Protein 5EVH (pdb70)

Solvent-accessible surface area: 6668 Å² total

Nearest PDB structures (foldseek):
  5evh-assembly1_A-2  TM=1.009E+00  e=1.770E-24  Kribbella flavida DSM 17836
  5tpj-assembly1_A  TM=7.995E-01  e=8.046E-07  synthetic construct
  5u35-assembly1_B  TM=8.088E-01  e=1.041E-06  synthetic construct
  5trv-assembly1_A  TM=7.994E-01  e=1.110E-06  synthetic construct
  5l33-assembly1_A  TM=7.890E-01  e=4.940E-05  synthetic construct

B-factor: mean 28.58, std 17.88, range [8.49, 121.24]

Sequence (118 aa):
STAALDTALAYHRAWWTGRDFDTARHVAGGIVCHAPAGRIDGADAFRAFEPFSSRRILVGSAVLSAFGDATTALLYDTETVPVPHAPAAEHLTVHDGRITQLRIIFDRTTPFEQARTARDEG

CATH classification: 3.10.450.50

Radius of gyration: 14.53 Å; Cα contacts (8 Å, |Δi|>4): 234; chains: 1; bounding box: 29×47×22 Å

Structure (mmCIF, N/CA/C/O backbone):
data_5EVH
#
_entry.id   5EVH
#
_cell.length_a   45.908
_cell.length_b   45.908
_cell.length_c   140.479
_cell.angle_alpha   90.000
_cell.angle_beta   90.000
_cell.angle_gamma   90.000
#
_symmetry.space_group_name_H-M   'P 41 21 2'
#
loop_
_entity.id
_entity.type
_entity.pdbx_description
1 polymer 'Uncharacterized protein'
2 non-polymer GLYCEROL
3 water water
#
loop_
_atom_site.group_PDB
_atom_site.id
_atom_site.type_symbol
_atom_site.label_atom_id
_atom_site.label_alt_id
_atom_site.label_comp_id
_atom_site.label_asym_id
_atom_site.label_entity_id
_atom_site.label_seq_id
_atom_site.pdbx_PDB_ins_code
_atom_site.Cartn_x
_atom_site.Cartn_y
_atom_site.Cartn_z
_atom_site.occupancy
_atom_site.B_iso_or_equiv
_atom_site.auth_seq_id
_atom_site.auth_comp_id
_atom_site.auth_asym_id
_atom_site.auth_atom_id
_atom_site.pdbx_PDB_model_num
ATOM 1 N N . SER A 1 5 ? 2.068 6.307 30.879 1.00 50.66 5 SER A N 1
ATOM 2 C CA . SER A 1 5 ? 3.188 6.170 29.925 1.00 51.90 5 SER A CA 1
ATOM 3 C C . SER A 1 5 ? 3.694 4.735 29.796 1.00 46.88 5 SER A C 1
ATOM 4 O O . SER A 1 5 ? 3.937 4.002 30.776 1.00 45.19 5 SER A O 1
ATOM 7 N N . THR A 1 6 ? 3.852 4.374 28.526 1.00 43.94 6 THR A N 1
ATOM 8 C CA . THR A 1 6 ? 4.288 3.063 28.075 1.00 37.91 6 THR A CA 1
ATOM 9 C C . THR A 1 6 ? 5.676 3.130 27.470 1.00 32.57 6 THR A C 1
ATOM 10 O O . THR A 1 6 ? 6.070 2.187 26.767 1.00 29.46 6 THR A O 1
ATOM 14 N N . ALA A 1 7 ? 6.409 4.244 27.666 1.00 24.70 7 ALA A N 1
ATOM 15 C CA . ALA A 1 7 ? 7.598 4.486 26.849 1.00 23.50 7 ALA A CA 1
ATOM 16 C C . ALA A 1 7 ? 8.629 3.374 27.028 1.00 18.29 7 ALA A C 1
ATOM 17 O O . ALA A 1 7 ? 9.205 2.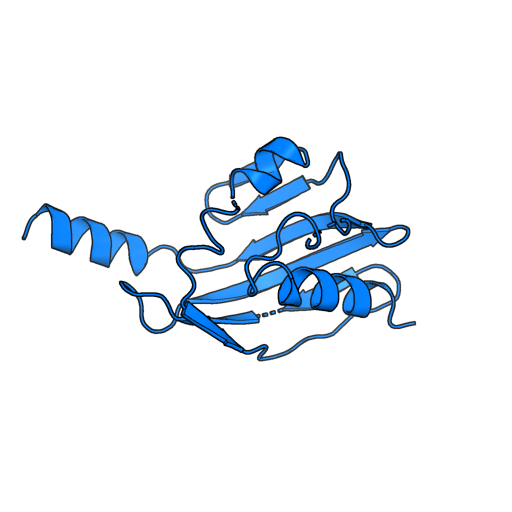859 26.049 1.00 19.76 7 ALA A O 1
ATOM 19 N N . ALA A 1 8 ? 8.928 3.014 28.276 1.00 16.87 8 ALA A N 1
ATOM 20 C CA . ALA A 1 8 ? 10.016 2.060 28.459 1.00 16.88 8 ALA A CA 1
ATOM 21 C C . ALA A 1 8 ? 9.629 0.697 27.915 1.00 14.94 8 ALA A C 1
ATOM 22 O O . ALA A 1 8 ? 10.473 -0.024 27.378 1.00 13.54 8 ALA A O 1
ATOM 24 N N . LEU A 1 9 ? 8.385 0.283 28.123 1.00 14.63 9 LEU A N 1
ATOM 25 C CA . LEU A 1 9 ? 7.982 -1.032 27.611 1.00 15.57 9 LEU A CA 1
ATOM 26 C C . LEU A 1 9 ? 7.959 -1.034 26.079 1.00 16.99 9 LEU A C 1
ATOM 27 O O . LEU A 1 9 ? 8.296 -2.040 25.447 1.00 14.64 9 LEU A O 1
ATOM 32 N N . ASP A 1 10 ? 7.444 0.034 25.463 1.00 15.79 10 ASP A N 1
ATOM 33 C CA . ASP A 1 10 ? 7.459 0.112 23.992 1.00 14.35 10 ASP A CA 1
ATOM 34 C C . ASP A 1 10 ? 8.878 -0.045 23.451 1.00 15.77 10 ASP A C 1
ATOM 35 O O . ASP A 1 10 ? 9.113 -0.782 22.479 1.00 15.13 10 ASP A O 1
ATOM 40 N N . THR A 1 11 ? 9.857 0.624 24.099 1.00 14.86 11 THR A N 1
ATOM 41 C CA . THR A 1 11 ? 11.251 0.483 23.668 1.00 14.53 11 THR A CA 1
ATOM 42 C C . THR A 1 11 ? 11.764 -0.946 23.873 1.00 16.35 11 THR A C 1
ATOM 43 O O . THR A 1 11 ? 12.419 -1.538 22.983 1.00 15.89 11 THR A O 1
ATOM 47 N N . ALA A 1 12 ? 11.496 -1.511 25.060 1.00 13.78 12 ALA A N 1
ATOM 48 C CA . ALA A 1 12 ? 11.912 -2.870 25.365 1.00 11.83 12 ALA A CA 1
ATOM 49 C C . ALA A 1 12 ? 11.377 -3.855 24.339 1.00 15.11 12 ALA A C 1
ATOM 50 O O . ALA A 1 12 ? 12.112 -4.735 23.880 1.00 12.64 12 ALA A O 1
ATOM 52 N N . LEU A 1 13 ? 10.053 -3.783 24.027 1.00 11.68 13 LEU A N 1
ATOM 53 C CA . LEU A 1 13 ? 9.480 -4.732 23.064 1.00 12.60 13 LEU A CA 1
ATOM 54 C C . LEU A 1 13 ? 9.988 -4.465 21.622 1.00 15.02 13 LEU A C 1
ATOM 55 O O . LEU A 1 13 ? 10.115 -5.405 20.838 1.00 15.84 13 LEU A O 1
ATOM 60 N N . ALA A 1 14 ? 10.231 -3.201 21.245 1.00 11.77 14 ALA A N 1
ATOM 61 C CA . ALA A 1 14 ? 10.760 -2.916 19.896 1.00 15.80 14 ALA A CA 1
ATOM 62 C C . ALA A 1 14 ? 12.165 -3.500 19.737 1.00 17.85 14 ALA A C 1
ATOM 63 O O . ALA A 1 14 ? 12.479 -4.128 18.708 1.00 14.12 14 ALA A O 1
ATOM 65 N N . TYR A 1 15 ? 12.996 -3.322 20.782 1.00 14.54 15 TYR A N 1
ATOM 66 C CA . TYR A 1 15 ? 14.313 -3.944 20.878 1.00 17.16 15 TYR A CA 1
ATOM 67 C C . TYR A 1 15 ? 14.188 -5.463 20.793 1.00 15.53 15 TYR A C 1
ATOM 68 O O . TYR A 1 15 ? 14.845 -6.116 19.979 1.00 12.81 15 TYR A O 1
ATOM 77 N N . HIS A 1 16 ? 13.286 -6.035 21.590 1.00 12.79 16 HIS A N 1
ATOM 78 C CA . HIS A 1 16 ? 13.171 -7.489 21.639 1.00 15.54 16 HIS A CA 1
ATOM 79 C C . HIS A 1 16 ? 12.770 -8.039 20.276 1.00 14.04 16 HIS A C 1
ATOM 80 O O . HIS A 1 16 ? 13.303 -9.040 19.800 1.00 15.54 16 HIS A O 1
ATOM 87 N N . ARG A 1 17 ? 11.813 -7.386 19.624 1.00 11.22 17 ARG A N 1
ATOM 88 C CA . ARG A 1 17 ? 11.332 -7.864 18.338 1.00 13.30 17 ARG A CA 1
ATOM 89 C C . ARG A 1 17 ? 12.466 -7.873 17.325 1.00 15.52 17 ARG A C 1
ATOM 90 O O . ARG A 1 17 ? 12.558 -8.772 16.468 1.00 16.43 17 ARG A O 1
ATOM 98 N N . ALA A 1 18 ? 13.238 -6.773 17.292 1.00 15.55 18 ALA A N 1
ATOM 99 C CA . ALA A 1 18 ? 14.303 -6.659 16.301 1.00 17.85 18 ALA A CA 1
ATOM 100 C C . ALA A 1 18 ? 15.413 -7.678 16.588 1.00 21.58 18 ALA A C 1
ATOM 101 O O . ALA A 1 18 ? 15.913 -8.339 15.655 1.00 19.12 18 ALA A O 1
ATOM 103 N N A TRP A 1 19 ? 15.778 -7.807 17.873 0.57 17.10 19 TRP A N 1
ATOM 104 N N B TRP A 1 19 ? 15.821 -7.874 17.863 0.43 17.22 19 TRP A N 1
ATOM 105 C CA A TRP A 1 19 ? 16.842 -8.709 18.275 0.57 17.78 19 TRP A CA 1
ATOM 106 C CA B TRP A 1 19 ? 16.933 -8.818 18.047 0.43 17.32 19 TRP A CA 1
ATOM 107 C C A TRP A 1 1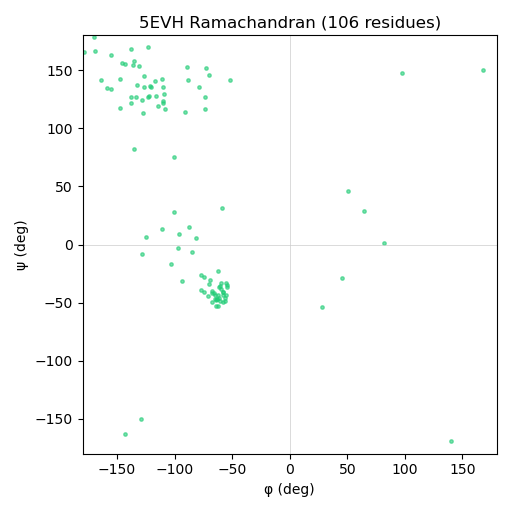9 ? 16.472 -10.144 17.940 0.57 18.53 19 TRP A C 1
ATOM 108 C C B TRP A 1 19 ? 16.487 -10.255 17.917 0.43 18.97 19 TRP A C 1
ATOM 109 O O A TRP A 1 19 ? 17.229 -10.843 17.262 0.57 20.15 19 TRP A O 1
ATOM 110 O O B TRP A 1 19 ? 17.253 -11.097 17.426 0.43 19.74 19 TRP A O 1
ATOM 131 N N . THR A 1 20 ? 15.270 -10.597 18.346 1.00 15.19 20 THR A N 1
ATOM 132 C CA . THR A 1 20 ? 14.875 -11.961 18.003 1.00 13.86 20 THR A CA 1
ATOM 133 C C . THR A 1 20 ? 14.744 -12.093 16.471 1.00 27.53 20 THR A C 1
ATOM 134 O O . THR A 1 20 ? 15.100 -13.136 15.922 1.00 31.49 20 THR A O 1
ATOM 138 N N . GLY A 1 21 ? 14.337 -11.033 15.742 1.00 18.97 21 GLY A N 1
ATOM 139 C CA . GLY A 1 21 ? 14.280 -11.201 14.264 1.00 21.22 21 GLY A CA 1
ATOM 140 C C . GLY A 1 21 ? 15.635 -11.042 13.573 1.00 28.61 21 GLY A C 1
ATOM 141 O O . GLY A 1 21 ? 15.711 -10.983 12.353 1.00 32.00 21 GLY A O 1
ATOM 142 N N . ARG A 1 22 ? 16.729 -10.887 14.340 1.00 32.36 22 ARG A N 1
ATOM 143 C CA . ARG A 1 22 ? 18.107 -10.811 13.788 1.00 37.34 22 ARG A CA 1
ATOM 144 C C . ARG A 1 22 ? 18.311 -9.577 12.922 1.00 39.73 22 ARG A C 1
ATOM 145 O O . ARG A 1 22 ? 19.151 -9.553 12.003 1.00 37.13 22 ARG A O 1
ATOM 153 N N . ASP A 1 23 ? 17.556 -8.547 13.262 1.00 31.02 23 ASP A N 1
ATOM 154 C CA . ASP A 1 23 ? 17.653 -7.232 12.677 1.00 27.24 23 ASP A CA 1
ATOM 155 C C . ASP A 1 23 ? 18.441 -6.380 13.673 1.00 28.39 23 ASP A C 1
ATOM 156 O O . ASP A 1 23 ? 17.895 -5.526 14.376 1.00 22.72 23 ASP A O 1
ATOM 161 N N . PHE A 1 24 ? 19.782 -6.600 13.727 1.00 29.91 24 PHE A N 1
ATOM 162 C CA . PHE A 1 24 ? 20.561 -6.088 14.855 1.00 28.28 24 PHE A CA 1
ATOM 163 C C . PHE A 1 24 ? 20.838 -4.613 14.773 1.00 33.19 24 PHE A C 1
ATOM 164 O O . PHE A 1 24 ? 20.942 -3.951 15.810 1.00 35.26 24 PHE A O 1
ATOM 172 N N . ASP A 1 25 ? 21.113 -4.110 13.580 1.00 26.30 25 ASP A N 1
ATOM 173 C CA . ASP A 1 25 ? 21.280 -2.678 13.458 1.00 30.89 25 ASP A CA 1
ATOM 174 C C . ASP A 1 25 ? 20.061 -1.972 14.003 1.00 27.21 25 ASP A C 1
ATOM 175 O O . ASP A 1 25 ? 20.194 -0.953 14.692 1.00 24.72 25 ASP A O 1
ATOM 180 N N . THR A 1 26 ? 18.863 -2.553 13.783 1.00 26.23 26 THR A N 1
ATOM 181 C CA . THR A 1 26 ? 17.649 -1.923 14.305 1.00 22.58 26 THR A CA 1
ATOM 182 C C . THR A 1 26 ? 17.582 -2.055 15.817 1.00 18.19 26 THR A C 1
ATOM 183 O O . THR A 1 26 ? 17.284 -1.073 16.518 1.00 19.73 26 THR A O 1
ATOM 187 N N . ALA A 1 27 ? 17.888 -3.246 16.346 1.00 16.86 27 ALA A N 1
ATOM 188 C CA . ALA A 1 27 ? 17.871 -3.441 17.798 1.00 16.46 27 ALA A CA 1
ATOM 189 C C . ALA A 1 27 ? 18.823 -2.486 18.496 1.00 19.74 27 ALA A C 1
ATOM 190 O O . ALA A 1 27 ? 18.470 -1.898 19.534 1.00 18.07 27 ALA A O 1
ATOM 200 N N . ARG A 1 29 ? 19.680 0.447 17.660 1.00 20.14 29 ARG A N 1
ATOM 201 C CA . ARG A 1 29 ? 19.123 1.790 17.773 1.00 23.13 29 ARG A CA 1
ATOM 202 C C . ARG A 1 29 ? 18.581 2.050 19.151 1.00 23.33 29 ARG A C 1
ATOM 203 O O . ARG A 1 29 ? 18.408 3.215 19.526 1.00 22.80 29 ARG A O 1
ATOM 211 N N . HIS A 1 30 ? 18.129 0.995 19.845 1.00 18.15 30 HIS A N 1
ATOM 212 C CA . HIS A 1 30 ? 17.473 1.185 21.114 1.00 16.11 30 HIS A CA 1
ATOM 213 C C . HIS A 1 30 ? 18.414 1.010 22.286 1.00 21.10 30 HIS A C 1
ATOM 214 O O . HIS A 1 30 ? 17.942 0.990 23.420 1.00 23.91 30 HIS A O 1
ATOM 221 N N . VAL A 1 31 ? 19.718 0.900 22.040 1.00 19.00 31 VAL A N 1
ATOM 222 C CA . VAL A 1 31 ? 20.719 0.623 23.076 1.00 19.34 31 VAL A CA 1
ATOM 223 C C . VAL A 1 31 ? 21.566 1.874 23.307 1.00 22.89 31 VAL A C 1
ATOM 224 O O . VAL A 1 31 ? 22.134 2.431 22.352 1.00 23.32 31 VAL A O 1
ATOM 228 N N . ALA A 1 32 ? 21.717 2.286 24.562 1.00 19.95 32 ALA A N 1
ATOM 229 C CA . ALA A 1 32 ? 22.593 3.429 24.839 1.00 21.87 32 ALA A CA 1
ATOM 230 C C . ALA A 1 32 ? 24.072 3.077 24.630 1.00 25.12 32 ALA A C 1
ATOM 231 O O . ALA A 1 32 ? 24.516 1.968 24.911 1.00 22.40 32 ALA A O 1
ATOM 233 N N . GLY A 1 33 ? 24.861 4.045 24.161 1.00 23.31 33 GLY A N 1
ATOM 234 C CA . GLY A 1 33 ? 26.306 3.793 24.018 1.00 25.03 33 GLY A CA 1
ATOM 235 C C . GLY A 1 33 ? 26.970 3.312 25.289 1.00 25.95 33 GLY A C 1
ATOM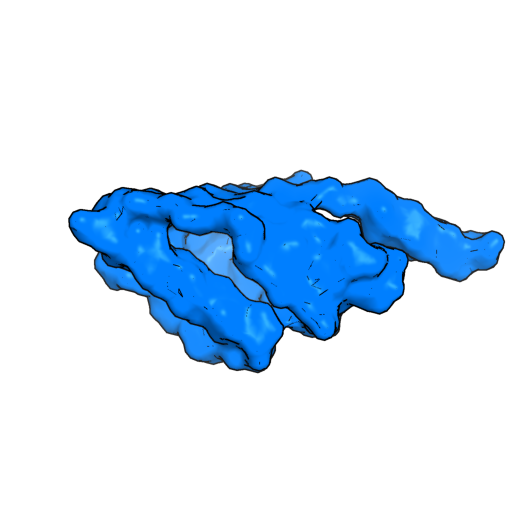 236 O O . GLY A 1 33 ? 27.923 2.512 25.249 1.00 25.77 33 GLY A O 1
ATOM 237 N N . GLY A 1 34 ? 26.519 3.808 26.442 1.00 23.82 34 GLY A N 1
ATOM 238 C CA . GLY A 1 34 ? 27.123 3.409 27.703 1.00 21.59 34 GLY A CA 1
ATOM 239 C C . GLY A 1 34 ? 26.293 2.347 28.438 1.00 25.03 34 GLY A C 1
ATOM 240 O O . GLY A 1 34 ? 26.350 2.299 29.670 1.00 24.98 34 GLY A O 1
ATOM 241 N N . ILE A 1 35 ? 25.519 1.495 27.732 1.00 18.66 35 ILE A N 1
ATOM 242 C CA . ILE A 1 35 ? 24.669 0.510 28.415 1.00 17.32 35 ILE A CA 1
ATOM 243 C C . ILE A 1 35 ? 25.506 -0.296 29.412 1.00 19.55 35 ILE A C 1
ATOM 244 O O . ILE A 1 35 ? 26.681 -0.609 29.174 1.00 19.84 35 ILE A O 1
ATOM 249 N N . VAL A 1 36 ? 24.907 -0.589 30.566 1.00 17.45 36 VAL A N 1
ATOM 250 C CA . VAL A 1 36 ? 25.444 -1.536 31.539 1.00 19.33 36 VAL A CA 1
ATOM 251 C C . VAL A 1 36 ? 24.528 -2.744 31.512 1.00 23.55 36 VAL A C 1
ATOM 252 O O . VAL A 1 36 ? 23.314 -2.608 31.747 1.00 20.92 36 VAL A O 1
ATOM 256 N N . CYS A 1 37 ? 25.087 -3.922 31.211 1.00 18.65 37 CYS A N 1
ATOM 257 C CA . CYS A 1 37 ? 24.300 -5.152 31.119 1.00 15.59 37 CYS A CA 1
ATOM 258 C C . CYS A 1 37 ? 24.794 -6.102 32.208 1.00 18.37 37 CYS A C 1
ATOM 259 O O . CYS A 1 37 ? 25.996 -6.342 32.330 1.00 21.08 37 CYS A O 1
ATOM 262 N N . HIS A 1 38 ? 23.892 -6.626 33.024 1.00 17.41 38 HIS A N 1
ATOM 263 C CA . HIS A 1 38 ? 24.275 -7.638 33.998 1.00 16.64 38 HIS A CA 1
ATOM 264 C C . HIS A 1 38 ? 23.672 -8.932 33.489 1.00 21.08 38 HIS A C 1
ATOM 265 O O . HIS A 1 38 ? 22.445 -9.056 33.400 1.00 19.44 38 HIS A O 1
ATOM 272 N N . ALA A 1 39 ? 24.515 -9.886 33.158 1.00 20.05 39 ALA A N 1
ATOM 273 C CA . ALA A 1 39 ? 24.058 -11.129 32.541 1.00 17.63 39 ALA A CA 1
ATOM 274 C C . ALA A 1 39 ? 24.531 -12.285 33.409 1.00 15.91 39 ALA A C 1
ATOM 275 O O . ALA A 1 39 ? 25.333 -12.045 34.318 1.00 18.65 39 ALA A O 1
ATOM 277 N N . PRO A 1 40 ? 24.077 -13.537 33.181 1.00 18.28 40 PRO A N 1
ATOM 278 C CA . PRO A 1 40 ? 24.433 -14.605 34.132 1.00 23.64 40 PRO A CA 1
ATOM 279 C C . PRO A 1 40 ? 25.925 -14.820 34.271 1.00 26.31 40 PRO A C 1
ATOM 280 O O . PRO A 1 40 ? 26.388 -15.096 35.386 1.00 25.18 40 PRO A O 1
ATOM 284 N N . ALA A 1 41 ? 26.701 -14.635 33.212 1.00 29.10 41 ALA A N 1
ATOM 285 C CA . ALA A 1 41 ? 28.137 -14.842 33.312 1.00 33.15 41 ALA A CA 1
ATOM 286 C C . ALA A 1 41 ? 28.877 -13.614 33.832 1.00 40.95 41 ALA A C 1
ATOM 287 O O . ALA A 1 41 ? 30.072 -13.714 34.116 1.00 41.59 41 ALA A O 1
ATOM 289 N N . GLY A 1 42 ? 28.207 -12.464 34.012 1.00 28.48 42 GLY A N 1
ATOM 290 C CA . GLY A 1 42 ? 28.861 -11.294 34.574 1.00 27.67 42 GLY A CA 1
ATOM 291 C C . GLY A 1 42 ? 28.439 -9.993 33.894 1.00 28.46 42 GLY A C 1
ATOM 292 O O . GLY A 1 42 ? 27.509 -9.965 33.087 1.00 26.25 42 GLY A O 1
ATOM 293 N N . ARG A 1 43 ? 29.177 -8.906 34.211 1.00 26.59 43 ARG A N 1
ATOM 294 C CA . ARG A 1 43 ? 28.840 -7.547 33.800 1.00 26.65 43 ARG A CA 1
ATOM 295 C C . ARG A 1 43 ? 29.446 -7.225 32.439 1.00 30.16 43 ARG A C 1
ATOM 296 O O . ARG A 1 43 ? 30.571 -7.622 32.138 1.00 31.77 43 ARG A O 1
ATOM 304 N N . ILE A 1 44 ? 28.701 -6.498 31.617 1.00 22.63 44 ILE A N 1
ATOM 305 C CA . ILE A 1 44 ? 29.136 -6.067 30.281 1.00 29.02 44 ILE A CA 1
ATOM 306 C C . ILE A 1 44 ? 28.961 -4.553 30.216 1.00 29.43 44 ILE A C 1
ATOM 307 O O . ILE A 1 44 ? 27.929 -4.039 30.646 1.00 25.83 44 ILE A O 1
ATOM 312 N N . ASP A 1 45 ? 29.946 -3.827 29.690 1.00 26.14 45 ASP A N 1
ATOM 313 C CA . ASP A 1 45 ? 29.832 -2.370 29.612 1.00 24.60 45 ASP A CA 1
ATOM 314 C C . ASP A 1 45 ? 29.989 -1.846 28.195 1.00 26.12 45 ASP A C 1
ATOM 315 O O . ASP A 1 45 ? 31.015 -2.083 27.549 1.00 25.97 45 ASP A O 1
ATOM 320 N N . GLY A 1 46 ? 29.026 -1.055 27.746 1.00 23.66 46 GLY A N 1
ATOM 321 C CA . GLY A 1 46 ? 29.195 -0.347 26.493 1.00 23.32 46 GLY A CA 1
ATOM 322 C C . GLY A 1 46 ? 28.526 -1.083 25.350 1.00 28.48 46 GLY A C 1
ATOM 323 O O . GLY A 1 46 ? 28.428 -2.318 25.334 1.00 26.78 46 GLY A O 1
ATOM 324 N N . ALA A 1 47 ? 28.030 -0.312 24.389 1.00 24.46 47 ALA A N 1
ATOM 325 C CA . ALA A 1 47 ? 27.278 -0.893 23.285 1.00 25.29 47 ALA A CA 1
ATOM 326 C C . ALA A 1 47 ? 28.104 -1.891 22.477 1.00 25.30 47 ALA A C 1
ATOM 327 O O . ALA A 1 47 ? 27.547 -2.883 21.979 1.00 23.69 47 ALA A O 1
ATOM 329 N N . ASP A 1 48 ? 29.419 -1.648 22.294 1.00 28.74 48 ASP A N 1
ATOM 330 C CA . ASP A 1 48 ? 30.233 -2.608 21.536 1.00 33.52 48 ASP A CA 1
ATOM 331 C C . ASP A 1 48 ? 30.291 -3.985 22.207 1.00 36.10 48 ASP A C 1
ATOM 332 O O . ASP A 1 48 ? 30.113 -5.030 21.550 1.00 32.35 48 ASP A O 1
ATOM 337 N N . ALA A 1 49 ? 30.662 -4.017 23.493 1.00 28.76 49 ALA A N 1
ATOM 338 C CA . ALA A 1 49 ? 30.654 -5.285 24.218 1.00 29.50 49 ALA A CA 1
ATOM 339 C C . ALA A 1 49 ? 29.234 -5.859 24.270 1.00 31.69 49 ALA A C 1
ATOM 340 O O . ALA A 1 49 ? 29.038 -7.084 24.200 1.00 29.56 49 ALA A O 1
ATOM 342 N N . PHE A 1 50 ? 28.228 -4.999 24.404 1.00 21.87 50 PHE A N 1
ATOM 343 C CA . PHE A 1 50 ? 26.876 -5.550 24.471 1.00 20.73 50 PHE A CA 1
ATOM 344 C C . PHE A 1 50 ? 26.541 -6.271 23.159 1.00 23.89 50 PHE A C 1
ATOM 345 O O . PHE A 1 50 ? 25.997 -7.382 23.155 1.00 21.44 50 PHE A O 1
ATOM 353 N N . ARG A 1 51 ? 26.836 -5.624 22.035 1.00 25.56 51 ARG A N 1
ATOM 354 C CA . ARG A 1 51 ? 26.574 -6.230 20.736 1.00 28.03 51 ARG A CA 1
ATOM 355 C C . ARG A 1 51 ? 27.300 -7.560 20.586 1.00 29.39 51 ARG A C 1
ATOM 356 O O . ARG A 1 51 ? 26.718 -8.551 20.123 1.00 27.25 51 ARG A O 1
ATOM 364 N N . ALA A 1 52 ? 28.563 -7.617 21.011 1.00 25.36 52 ALA A N 1
ATOM 365 C CA . ALA A 1 52 ? 29.307 -8.858 20.920 1.00 29.07 52 ALA A CA 1
ATOM 366 C C . ALA A 1 52 ? 28.674 -9.969 21.752 1.00 31.36 52 ALA A C 1
ATOM 367 O O . ALA A 1 52 ? 28.903 -11.134 21.454 1.00 36.05 52 ALA A O 1
ATOM 369 N N . PHE A 1 53 ? 27.877 -9.649 22.783 1.00 27.36 53 PHE A N 1
ATOM 370 C CA . PHE A 1 53 ? 27.161 -10.652 23.584 1.00 24.26 53 PHE A CA 1
ATOM 371 C C . PHE A 1 53 ? 25.794 -10.993 22.965 1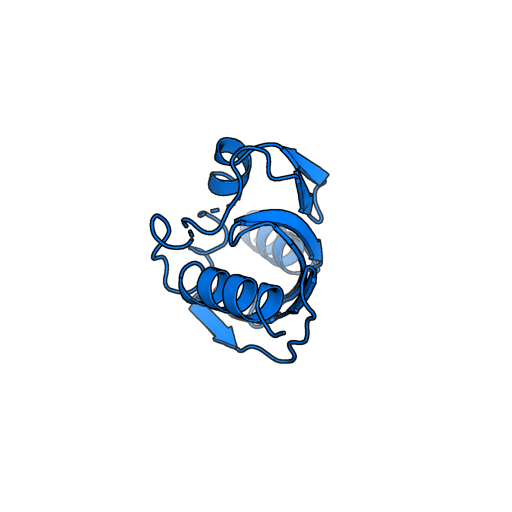.00 23.95 53 PHE A C 1
ATOM 372 O O . PHE A 1 53 ? 25.452 -12.171 22.804 1.00 26.89 53 PHE A O 1
ATOM 396 N N . GLU A 1 55 ? 24.429 -10.429 19.900 1.00 20.10 55 GLU A N 1
ATOM 397 C CA . GLU A 1 55 ? 24.314 -10.940 18.535 1.00 20.55 55 GLU A CA 1
ATOM 398 C C . GLU A 1 55 ? 24.462 -12.466 18.466 1.00 20.66 55 GLU A C 1
ATOM 399 O O . GLU A 1 55 ? 23.573 -13.113 17.888 1.00 20.21 55 GLU A O 1
ATOM 405 N N . PRO A 1 56 ? 25.540 -13.095 18.994 1.00 22.93 56 PRO A N 1
ATOM 406 C CA . PRO A 1 56 ? 25.613 -14.583 19.010 1.00 23.16 56 PRO A CA 1
ATOM 407 C C . PRO A 1 56 ? 24.421 -15.223 19.702 1.00 26.46 56 PRO A C 1
ATOM 408 O O . PRO A 1 56 ? 23.950 -16.301 19.302 1.00 25.21 56 PRO A O 1
ATOM 412 N N . PHE A 1 57 ? 23.893 -14.553 20.724 1.00 23.82 57 PHE A N 1
ATOM 413 C CA . PHE A 1 57 ? 22.722 -15.084 21.425 1.00 23.93 57 PHE A CA 1
ATOM 414 C C . PHE A 1 57 ? 21.555 -15.145 20.462 1.00 25.76 57 PHE A C 1
ATOM 415 O O . PHE A 1 57 ? 20.913 -16.203 20.292 1.00 29.78 57 PHE A O 1
ATOM 423 N N A SER A 1 58 ? 21.255 -14.023 19.789 0.57 19.18 58 SER A N 1
ATOM 424 N N B SER A 1 58 ? 21.313 -14.041 19.746 0.43 19.68 58 SER A N 1
ATOM 425 C CA A SER A 1 58 ? 20.101 -14.068 18.903 0.57 18.62 58 SER A CA 1
ATOM 426 C CA B SER A 1 58 ? 20.264 -14.030 18.734 0.43 19.59 58 SER A CA 1
ATOM 427 C C A SER A 1 58 ? 20.250 -15.206 17.893 0.57 22.31 58 SER A C 1
ATOM 428 C C B SER A 1 58 ? 20.533 -15.057 17.630 0.43 21.65 58 SER A C 1
ATOM 429 O O A SER A 1 58 ? 19.266 -15.890 17.575 0.57 21.46 58 SER A O 1
ATOM 430 O O B SER A 1 58 ? 19.603 -15.490 16.926 0.43 21.51 58 SER A O 1
ATOM 435 N N A ARG A 1 59 ? 21.465 -15.421 17.381 0.57 20.05 59 ARG A N 1
ATOM 436 N N B ARG A 1 59 ? 21.787 -15.417 17.407 0.43 20.79 59 ARG A N 1
ATOM 437 C CA A ARG A 1 59 ? 21.660 -16.405 16.313 0.57 24.46 59 ARG A CA 1
ATOM 438 C CA B ARG A 1 59 ? 22.006 -16.396 16.352 0.43 24.65 59 ARG A CA 1
ATOM 439 C C A ARG A 1 59 ? 21.622 -17.864 16.775 0.57 28.10 59 ARG A C 1
ATOM 440 C C B ARG A 1 59 ? 21.577 -17.817 16.770 0.43 27.94 59 ARG A C 1
ATOM 441 O O A ARG A 1 59 ? 21.759 -18.757 15.937 0.57 28.87 59 ARG A O 1
ATOM 442 O O B ARG A 1 59 ? 21.231 -18.620 15.900 0.43 29.94 59 ARG A O 1
ATOM 457 N N . ILE A 1 60 ? 21.542 -18.140 18.072 1.00 28.60 60 ILE A N 1
ATOM 458 C CA . ILE A 1 60 ? 21.211 -19.501 18.489 1.00 26.29 60 ILE A CA 1
ATOM 459 C C . ILE A 1 60 ? 19.693 -19.640 18.700 1.00 29.36 60 ILE A C 1
ATOM 460 O O . ILE A 1 60 ? 19.201 -20.762 18.834 1.00 20.58 60 ILE A O 1
ATOM 465 N N . LEU A 1 61 ? 18.929 -18.546 18.666 1.00 21.97 61 LEU A N 1
ATOM 466 C CA . LEU A 1 61 ? 17.473 -18.622 18.833 1.00 19.71 61 LEU A CA 1
ATOM 467 C C . LEU A 1 61 ? 16.781 -19.078 17.546 1.00 21.33 61 LEU A C 1
ATOM 468 O O . LEU A 1 61 ? 17.028 -18.513 16.473 1.00 21.69 61 LEU A O 1
ATOM 473 N N . VAL A 1 62 ? 15.828 -20.003 17.671 1.00 15.80 62 VAL A N 1
ATOM 474 C CA . VAL A 1 62 ? 15.041 -20.433 16.499 1.00 15.74 62 VAL A CA 1
ATOM 475 C C . VAL A 1 62 ? 13.553 -20.265 16.744 1.00 17.60 62 VAL A C 1
ATOM 476 O O . VAL A 1 62 ? 12.724 -20.673 15.899 1.00 19.19 62 VAL A O 1
ATOM 480 N N . GLY A 1 63 ? 13.179 -19.663 17.873 1.00 15.06 63 GLY A N 1
ATOM 481 C CA . GLY A 1 63 ? 11.783 -19.287 18.125 1.00 13.46 63 GLY A CA 1
ATOM 482 C C . GLY A 1 63 ? 11.752 -18.602 19.477 1.00 15.64 63 GLY A C 1
ATOM 483 O O . GLY A 1 63 ? 12.730 -18.640 20.238 1.00 15.96 63 GLY A O 1
ATOM 484 N N . SER A 1 64 ? 10.652 -17.925 19.754 1.00 12.56 64 SER A N 1
ATOM 485 C CA . SER A 1 64 ? 10.520 -17.254 21.061 1.00 13.49 64 SER A CA 1
ATOM 486 C C . SER A 1 64 ? 9.080 -16.805 21.190 1.00 19.00 64 SER A C 1
ATOM 487 O O . SER A 1 64 ? 8.367 -16.706 20.196 1.00 17.71 64 SER A O 1
ATOM 490 N N . ALA A 1 65 ? 8.680 -16.433 22.409 1.00 18.41 65 ALA A N 1
ATOM 491 C CA . ALA A 1 65 ? 7.347 -15.907 22.657 1.00 15.99 65 ALA A CA 1
ATOM 492 C C . ALA A 1 65 ? 7.427 -15.133 23.940 1.00 17.07 65 ALA A C 1
ATOM 493 O O . ALA A 1 65 ? 8.003 -15.635 24.903 1.00 14.83 65 ALA A O 1
ATOM 495 N N . VAL A 1 66 ? 6.845 -13.940 23.955 1.00 12.27 66 VAL A N 1
ATOM 496 C CA . VAL A 1 66 ? 6.763 -13.142 25.191 1.00 14.01 66 VAL A CA 1
ATOM 497 C C . VAL A 1 66 ? 5.715 -13.761 26.101 1.00 15.67 66 VAL A C 1
ATOM 498 O O . VAL A 1 66 ? 4.601 -14.061 25.658 1.00 15.46 66 VAL A O 1
ATOM 502 N N . LEU A 1 67 ? 6.083 -14.051 27.341 1.00 12.49 67 LEU A N 1
ATOM 503 C CA . LEU A 1 67 ? 5.155 -14.621 28.322 1.00 17.35 67 LEU A CA 1
ATOM 504 C C . LEU A 1 67 ? 4.507 -13.556 29.178 1.00 22.14 67 LEU A C 1
ATOM 505 O O . LEU A 1 67 ? 3.339 -13.730 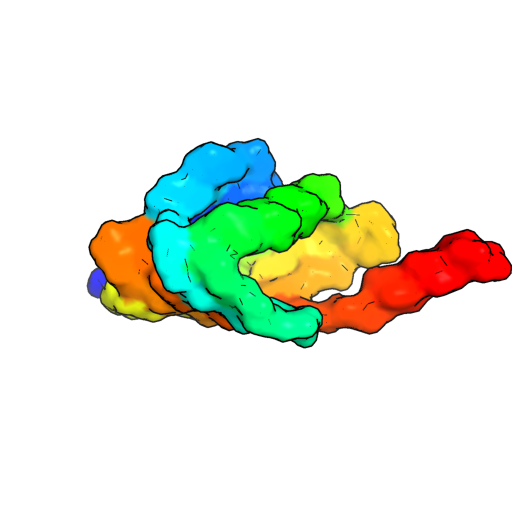29.610 1.00 15.50 67 LEU A O 1
ATOM 510 N N . SER A 1 68 ? 5.228 -12.450 29.438 1.00 11.61 68 SER A N 1
ATOM 511 C CA . SER A 1 68 ? 4.703 -11.416 30.330 1.00 11.56 68 SER A CA 1
ATOM 512 C C . SER A 1 68 ? 5.542 -10.174 30.104 1.00 13.57 68 SER A C 1
ATOM 513 O O . SER A 1 68 ? 6.741 -10.302 29.861 1.00 12.89 68 SER A O 1
ATOM 516 N N . ALA A 1 69 ? 4.917 -8.994 30.122 1.00 13.52 69 ALA A N 1
ATOM 517 C CA . ALA A 1 69 ? 5.675 -7.762 29.907 1.00 12.94 69 ALA A CA 1
ATOM 518 C C . ALA A 1 69 ? 4.937 -6.608 30.553 1.00 20.46 69 ALA A C 1
ATOM 519 O O . ALA A 1 69 ? 3.738 -6.460 30.301 1.00 15.33 69 ALA A O 1
ATOM 521 N N . PHE A 1 70 ? 5.653 -5.744 31.306 1.00 11.89 70 PHE A N 1
ATOM 522 C CA . PHE A 1 70 ? 5.058 -4.639 32.015 1.00 12.42 70 PHE A CA 1
ATOM 523 C C . PHE A 1 70 ? 6.072 -3.526 31.985 1.00 12.84 70 PHE A C 1
ATOM 524 O O . PHE A 1 70 ? 7.278 -3.775 31.848 1.00 12.20 70 PHE A O 1
ATOM 532 N N . GLY A 1 71 ? 5.611 -2.301 32.125 1.00 16.17 71 GLY A N 1
ATOM 533 C CA . GLY A 1 71 ? 6.607 -1.278 32.408 1.00 13.99 71 GLY A CA 1
ATOM 534 C C . GLY A 1 71 ? 5.956 0.032 32.786 1.00 22.54 71 GLY A C 1
ATOM 535 O O . GLY A 1 71 ? 4.732 0.140 32.883 1.00 21.76 71 GLY A O 1
ATOM 536 N N . ASP A 1 72 ? 6.798 1.010 33.088 1.00 17.31 72 ASP A N 1
ATOM 537 C CA . ASP A 1 72 ? 6.315 2.379 33.330 1.00 21.14 72 ASP A CA 1
ATOM 538 C C . ASP A 1 72 ? 7.124 3.356 32.480 1.00 24.15 72 ASP A C 1
ATOM 539 O O . ASP A 1 72 ? 7.608 3.012 31.398 1.00 23.94 72 ASP A O 1
ATOM 544 N N . ALA A 1 73 ? 7.289 4.583 32.961 1.00 24.38 73 ALA A N 1
ATOM 545 C CA . ALA A 1 73 ? 7.867 5.598 32.109 1.00 22.47 73 ALA A CA 1
ATOM 546 C C . ALA A 1 73 ? 9.341 5.312 31.853 1.00 26.00 73 ALA A C 1
ATOM 547 O O . ALA A 1 73 ? 9.855 5.649 30.777 1.00 24.11 73 ALA A O 1
ATOM 549 N N . THR A 1 74 ? 10.042 4.675 32.815 1.00 20.23 74 THR A N 1
ATOM 550 C CA . THR A 1 74 ? 11.481 4.522 32.655 1.00 22.18 74 THR A CA 1
ATOM 551 C C . THR A 1 74 ? 11.999 3.101 32.831 1.00 19.91 74 THR A C 1
ATOM 552 O O . THR A 1 74 ? 13.200 2.877 32.602 1.00 19.06 74 THR A O 1
ATOM 556 N N . THR A 1 75 ? 11.178 2.152 33.273 1.00 16.70 75 THR A N 1
ATOM 557 C CA . THR A 1 75 ? 11.679 0.782 33.403 1.00 13.78 75 THR A CA 1
ATOM 558 C C . THR A 1 75 ? 10.663 -0.173 32.839 1.00 14.25 75 THR A C 1
ATOM 559 O O . THR A 1 75 ? 9.460 0.133 32.762 1.00 15.55 75 THR A O 1
ATOM 563 N N . ALA A 1 76 ? 11.158 -1.362 32.478 1.00 12.66 76 ALA A N 1
ATOM 564 C CA . ALA A 1 76 ? 10.319 -2.391 31.934 1.00 12.27 76 ALA A CA 1
ATOM 565 C C . ALA A 1 76 ? 10.827 -3.718 32.462 1.00 13.23 76 ALA A C 1
ATOM 566 O O . ALA A 1 76 ? 12.021 -3.890 32.763 1.00 13.07 76 ALA A O 1
ATOM 568 N N . LEU A 1 77 ? 9.919 -4.679 32.503 1.00 11.36 77 LEU A N 1
ATOM 569 C CA . LEU A 1 77 ? 10.240 -6.007 32.978 1.00 10.87 77 LEU A CA 1
ATOM 570 C C . LEU A 1 77 ? 9.547 -6.987 32.034 1.00 13.88 77 LEU A C 1
ATOM 571 O O . LEU A 1 77 ? 8.330 -6.885 31.792 1.00 11.91 77 LEU A O 1
ATOM 576 N N . LEU A 1 78 ? 10.300 -7.924 31.483 1.00 10.36 78 LEU A N 1
ATOM 577 C CA . LEU A 1 78 ? 9.631 -8.887 30.616 1.00 17.82 78 LEU A CA 1
ATOM 578 C C . LEU A 1 78 ? 10.226 -10.271 30.767 1.00 14.41 78 LEU A C 1
ATOM 579 O O . LEU A 1 78 ? 11.362 -10.449 31.241 1.00 13.00 78 LEU A O 1
ATOM 592 N N . TYR A 1 80 ? 10.267 -14.078 28.539 1.00 10.82 80 TYR A N 1
ATOM 593 C CA . TYR A 1 80 ? 9.974 -14.664 27.244 1.00 10.42 80 TYR A CA 1
ATOM 594 C C . TYR A 1 80 ? 10.551 -16.070 27.207 1.00 11.50 80 TYR A C 1
ATOM 595 O O . TYR A 1 80 ? 11.532 -16.389 27.878 1.00 13.08 80 TYR A O 1
ATOM 604 N N . ASP A 1 81 ? 9.911 -16.927 26.436 1.00 11.92 81 ASP A N 1
ATOM 605 C CA . ASP A 1 81 ? 10.482 -18.238 26.199 1.00 11.40 81 ASP A CA 1
ATOM 606 C C . ASP A 1 81 ? 11.382 -18.108 24.977 1.00 13.60 81 ASP A C 1
ATOM 607 O O . ASP A 1 81 ? 11.146 -17.256 24.117 1.00 17.00 81 ASP A O 1
ATOM 612 N N . THR A 1 82 ? 12.402 -18.948 24.891 1.00 13.82 82 THR A N 1
ATOM 613 C CA . THR A 1 82 ? 13.140 -19.072 23.631 1.00 15.95 82 THR A CA 1
ATOM 614 C C . THR A 1 82 ? 13.281 -20.547 23.290 1.00 19.56 82 THR A C 1
ATOM 615 O O . THR A 1 82 ? 13.267 -21.408 24.183 1.00 18.74 82 THR A O 1
ATOM 619 N N . GLU A 1 83 ? 13.416 -20.839 21.984 1.00 14.44 83 GLU A N 1
ATOM 620 C CA . GLU A 1 83 ? 13.747 -22.178 21.508 1.00 13.37 83 GLU A CA 1
ATOM 621 C C . GLU A 1 83 ? 15.162 -22.114 20.939 1.00 17.84 83 GLU A C 1
ATOM 622 O O . GLU A 1 83 ? 15.475 -21.147 20.242 1.00 16.75 83 GLU A O 1
ATOM 628 N N . THR A 1 84 ? 15.975 -23.173 21.144 1.00 15.51 84 THR A N 1
ATOM 629 C CA . THR A 1 84 ? 17.302 -23.299 20.522 1.00 18.68 84 THR A CA 1
ATOM 630 C C . THR A 1 84 ? 17.461 -24.742 20.057 1.00 19.39 84 THR A C 1
ATOM 631 O O . THR A 1 84 ? 16.653 -25.612 20.415 1.00 20.76 84 THR A O 1
ATOM 635 N N . VAL A 1 85 ? 18.505 -25.011 19.245 1.00 21.49 85 VAL A N 1
ATOM 636 C CA . VAL A 1 85 ? 18.774 -26.395 18.831 1.00 19.09 85 VAL A CA 1
ATOM 637 C C . VAL A 1 85 ? 19.142 -27.286 20.011 1.00 24.48 85 VAL A C 1
ATOM 638 O O . VAL A 1 85 ? 18.482 -28.329 20.193 1.00 26.22 85 VAL A O 1
ATOM 642 N N . PRO A 1 86 ? 20.130 -26.938 20.858 1.00 28.35 86 PRO A N 1
ATOM 643 C CA . PRO A 1 86 ? 20.494 -27.852 21.953 1.00 26.01 86 PRO A CA 1
ATOM 644 C C . PRO A 1 86 ? 19.500 -27.874 23.083 1.00 25.57 86 PRO A C 1
ATOM 645 O O . PRO A 1 86 ? 19.348 -28.918 23.738 1.00 29.82 86 PRO A O 1
ATOM 649 N N . VAL A 1 87 ? 18.776 -26.782 23.295 1.00 22.61 87 VAL A N 1
ATOM 650 C CA . VAL A 1 87 ? 17.890 -26.673 24.440 1.00 24.71 87 VAL A CA 1
ATOM 651 C C . VAL A 1 87 ? 16.514 -26.268 23.926 1.00 22.48 87 VAL A C 1
ATOM 652 O O . VAL A 1 87 ? 16.348 -25.121 23.499 1.00 20.23 87 VAL A O 1
ATOM 656 N N . PRO A 1 88 ? 15.510 -27.144 24.042 1.00 26.99 88 PRO A N 1
ATOM 657 C CA . PRO A 1 88 ? 14.180 -26.866 23.445 1.00 24.95 88 PRO A CA 1
ATOM 658 C C . PRO A 1 88 ? 13.535 -25.614 23.977 1.00 18.31 88 PRO A C 1
ATOM 659 O O . PRO A 1 88 ? 12.885 -24.884 23.205 1.00 21.05 88 PRO A O 1
ATOM 663 N N . HIS A 1 89 ? 13.686 -25.346 25.284 1.00 15.65 89 HIS A N 1
ATOM 664 C CA . HIS A 1 89 ? 13.082 -24.172 25.945 1.00 14.80 89 HIS A CA 1
ATOM 665 C C . HIS A 1 89 ? 14.099 -23.571 26.885 1.00 19.32 89 HIS A C 1
ATOM 666 O O . HIS A 1 89 ? 14.542 -24.240 27.822 1.00 17.73 89 HIS A O 1
ATOM 673 N N . ALA A 1 90 ? 14.430 -22.310 26.675 1.00 12.54 90 ALA A N 1
ATOM 674 C CA . ALA A 1 90 ? 15.403 -21.606 27.505 1.00 14.84 90 ALA A CA 1
ATOM 675 C C . ALA A 1 90 ? 14.779 -20.233 27.798 1.00 15.62 90 ALA A C 1
ATOM 676 O O . ALA A 1 90 ? 15.029 -19.257 27.100 1.00 15.07 90 ALA A O 1
ATOM 678 N N . PRO A 1 91 ? 13.893 -20.148 28.778 1.00 13.10 91 PRO A N 1
ATOM 679 C CA . PRO A 1 91 ? 13.229 -18.859 29.048 1.00 11.34 91 PRO A CA 1
ATOM 680 C C . PRO A 1 91 ? 14.183 -17.857 29.699 1.00 14.49 91 PRO A C 1
ATOM 681 O O . PRO A 1 91 ? 15.146 -18.233 30.370 1.00 12.37 91 PRO A O 1
ATOM 685 N N . ALA A 1 92 ? 13.928 -16.564 29.472 1.00 9.24 92 ALA A N 1
ATOM 686 C CA . ALA A 1 92 ? 14.768 -15.520 30.042 1.00 8.74 92 ALA A CA 1
ATOM 687 C C . ALA A 1 92 ? 13.886 -14.409 30.608 1.00 10.14 92 ALA A C 1
ATOM 688 O O . ALA A 1 92 ? 12.753 -14.210 30.159 1.00 12.42 92 ALA A O 1
ATOM 690 N N . ALA A 1 93 ? 14.401 -13.675 31.586 1.00 10.75 93 ALA A N 1
ATOM 691 C CA . ALA A 1 93 ? 13.690 -12.482 32.049 1.00 8.85 93 ALA A CA 1
ATOM 692 C C . ALA A 1 93 ? 14.646 -11.295 31.991 1.00 11.83 93 ALA A C 1
ATOM 693 O O . ALA A 1 93 ? 15.860 -11.460 32.239 1.00 11.50 93 ALA A O 1
ATOM 695 N N . GLU A 1 94 ? 14.112 -10.097 31.661 1.00 8.49 94 GLU A N 1
ATOM 696 C CA . GLU A 1 94 ? 14.940 -8.920 31.509 1.00 10.43 94 GLU A CA 1
ATOM 697 C C . GLU A 1 94 ? 14.317 -7.772 32.256 1.00 13.08 94 GLU A C 1
ATOM 698 O O . GLU A 1 94 ? 13.096 -7.528 32.138 1.00 12.09 94 GLU A O 1
ATOM 704 N N . HIS A 1 95 ? 15.175 -7.015 32.960 1.00 10.49 95 HIS A N 1
ATOM 705 C CA . HIS A 1 95 ? 14.761 -5.799 33.621 1.00 10.73 95 HIS A CA 1
ATOM 706 C C . HIS A 1 95 ? 15.504 -4.675 32.906 1.00 14.98 95 HIS A C 1
ATOM 707 O O . HIS A 1 95 ? 16.745 -4.682 32.888 1.00 13.70 95 HIS A O 1
ATOM 714 N N . LEU A 1 96 ? 14.778 -3.737 32.293 1.00 16.38 96 LEU A N 1
ATOM 715 C CA . LEU A 1 96 ? 15.398 -2.703 31.450 1.00 14.81 96 LEU A CA 1
ATOM 716 C C . LEU A 1 96 ? 15.145 -1.329 32.046 1.00 17.93 96 LEU A C 1
ATOM 717 O O . LEU A 1 96 ? 14.042 -1.035 32.520 1.00 17.74 96 LEU A O 1
ATOM 722 N N . THR A 1 97 ? 16.153 -0.474 31.981 1.00 13.40 97 THR A N 1
ATOM 723 C CA . THR A 1 97 ? 15.987 0.945 32.271 1.00 14.70 97 THR A CA 1
ATOM 724 C C . THR A 1 97 ? 16.141 1.695 30.973 1.00 17.57 97 THR A C 1
ATOM 725 O O . THR A 1 97 ? 17.103 1.462 30.233 1.00 16.88 97 THR A O 1
ATOM 729 N N . VAL A 1 98 ? 15.253 2.657 30.716 1.00 16.46 98 VAL A N 1
ATOM 730 C CA . VAL A 1 98 ? 15.196 3.289 29.399 1.00 17.76 98 VAL A CA 1
ATOM 731 C C . VAL A 1 98 ? 15.120 4.789 29.605 1.00 24.47 98 VAL A C 1
ATOM 732 O O . VAL A 1 98 ? 14.263 5.251 30.364 1.00 23.12 98 VAL A O 1
ATOM 736 N N . HIS A 1 99 ? 16.015 5.545 28.958 1.00 23.04 99 HIS A N 1
ATOM 737 C CA . HIS A 1 99 ? 16.000 7.008 29.027 1.00 32.91 99 HIS A CA 1
ATOM 738 C C . HIS A 1 99 ? 16.029 7.531 27.613 1.00 35.68 99 HIS A C 1
ATOM 739 O O . HIS A 1 99 ? 16.884 7.125 26.818 1.00 32.84 99 HIS A O 1
ATOM 746 N N . ASP A 1 100 ? 15.039 8.362 27.292 1.00 39.89 100 ASP A N 1
ATOM 747 C CA . ASP A 1 100 ? 14.919 8.996 25.991 1.00 41.74 100 ASP A CA 1
ATOM 748 C C . ASP A 1 100 ? 15.032 7.969 24.870 1.00 34.13 100 ASP A C 1
ATOM 749 O O . ASP A 1 100 ? 15.775 8.147 23.912 1.00 37.47 100 ASP A O 1
ATOM 751 N N . GLY A 1 101 ? 14.325 6.851 25.015 1.00 31.36 101 GLY A N 1
ATOM 752 C CA . GLY A 1 101 ? 14.264 5.857 23.946 1.00 24.85 101 GLY A CA 1
ATOM 753 C C . GLY A 1 101 ? 15.445 4.897 23.861 1.00 27.44 101 GLY A C 1
ATOM 754 O O . GLY A 1 101 ? 15.517 4.118 22.909 1.00 27.52 101 GLY A O 1
ATOM 755 N N . ARG A 1 102 ? 16.420 4.994 24.761 1.00 22.55 102 ARG A N 1
ATOM 756 C CA . ARG A 1 102 ? 17.597 4.124 24.735 1.00 24.81 102 ARG A CA 1
ATOM 757 C C . ARG A 1 102 ? 17.703 3.336 26.033 1.00 20.64 102 ARG A C 1
ATOM 758 O O . ARG A 1 102 ? 17.488 3.898 27.123 1.00 22.24 102 ARG A O 1
ATOM 766 N N . ILE A 1 103 ? 18.002 2.035 25.905 1.00 17.64 103 ILE A N 1
ATOM 767 C CA . ILE A 1 103 ? 18.202 1.146 27.057 1.00 15.22 103 ILE A CA 1
ATOM 768 C C . ILE A 1 103 ? 19.550 1.478 27.683 1.00 16.22 103 ILE A C 1
ATOM 769 O O . ILE A 1 103 ? 20.595 1.345 27.035 1.00 16.96 103 ILE A O 1
ATOM 774 N N . THR A 1 104 ? 19.533 1.957 28.938 1.00 19.67 104 THR A N 1
ATOM 775 C CA . THR A 1 104 ? 20.788 2.330 29.593 1.00 18.79 104 THR A CA 1
ATOM 776 C C . THR A 1 104 ? 21.240 1.281 30.598 1.00 20.38 104 THR A C 1
ATOM 777 O O . THR A 1 104 ? 22.423 1.279 30.972 1.00 19.77 104 THR A O 1
ATOM 781 N N . GLN A 1 105 ? 20.343 0.380 31.007 1.00 16.57 105 GLN A N 1
ATOM 782 C CA . GLN A 1 105 ? 20.697 -0.722 31.901 1.00 18.08 105 GLN A CA 1
ATOM 783 C C . GLN A 1 105 ? 19.838 -1.910 31.562 1.00 18.74 105 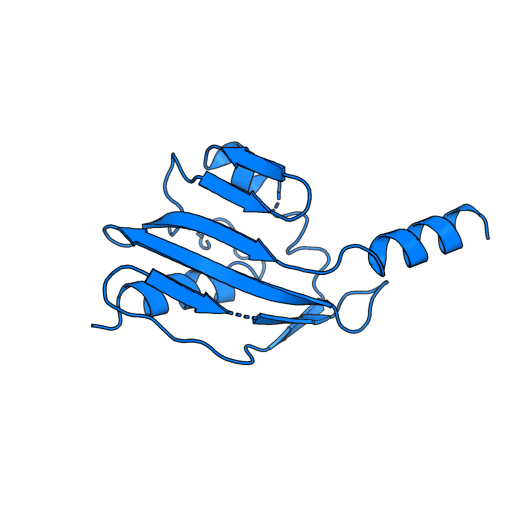GLN A C 1
ATOM 784 O O . GLN A 1 105 ? 18.659 -1.750 31.272 1.00 17.16 105 GLN A O 1
ATOM 790 N N . LEU A 1 106 ? 20.417 -3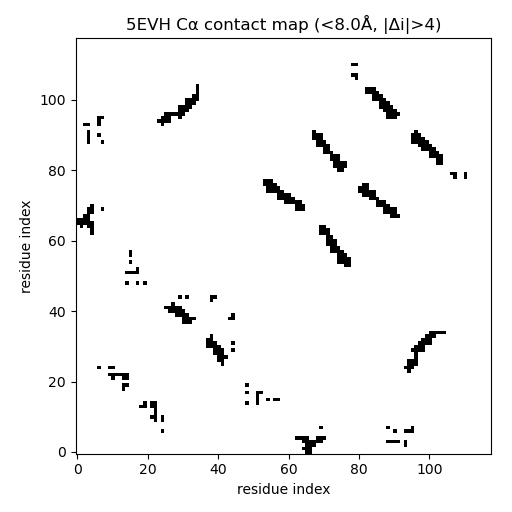.104 31.638 1.00 16.77 106 LEU A N 1
ATOM 791 C CA . LEU A 1 106 ? 19.709 -4.316 31.245 1.00 14.11 106 LEU A CA 1
ATOM 792 C C . LEU A 1 106 ? 20.219 -5.416 32.152 1.00 18.71 106 LEU A C 1
ATOM 793 O O . LEU A 1 106 ? 21.426 -5.690 32.138 1.00 21.55 106 LEU A O 1
ATOM 798 N N . ARG A 1 107 ? 19.335 -6.009 32.975 1.00 12.36 107 ARG A N 1
ATOM 799 C CA . ARG A 1 107 ? 19.718 -7.192 33.745 1.00 14.28 107 ARG A CA 1
ATOM 800 C C . ARG A 1 107 ? 18.958 -8.377 33.161 1.00 17.34 107 ARG A C 1
ATOM 801 O O . ARG A 1 107 ? 17.718 -8.359 33.109 1.00 14.34 107 ARG A O 1
ATOM 809 N N . ILE A 1 108 ? 19.683 -9.411 32.746 1.00 12.86 108 ILE A N 1
ATOM 810 C CA . ILE A 1 108 ? 19.016 -10.562 32.125 1.00 12.12 108 ILE A CA 1
ATOM 811 C C . ILE A 1 108 ? 19.315 -11.832 32.909 1.00 13.75 108 ILE A C 1
ATOM 812 O O . ILE A 1 108 ? 20.432 -12.026 33.394 1.00 12.15 108 ILE A O 1
ATOM 817 N N . ILE A 1 109 ? 18.279 -12.659 33.125 1.00 8.94 109 ILE A N 1
ATOM 818 C CA . ILE A 1 109 ? 18.422 -13.901 33.910 1.00 9.06 109 ILE A CA 1
ATOM 819 C C . ILE A 1 109 ? 17.993 -15.052 33.017 1.00 13.55 109 ILE A C 1
ATOM 820 O O . ILE A 1 109 ? 16.894 -15.022 32.467 1.00 10.24 109 ILE A O 1
ATOM 825 N N . PHE A 1 110 ? 18.838 -16.075 32.901 1.00 11.44 110 PHE A N 1
ATOM 826 C CA . PHE A 1 110 ? 18.418 -17.342 32.335 1.00 11.97 110 PHE A CA 1
ATOM 827 C C . PHE A 1 110 ? 19.336 -18.422 32.894 1.00 16.53 110 PHE A C 1
ATOM 828 O O . PHE A 1 110 ? 20.403 -18.138 33.470 1.00 15.49 110 PHE A O 1
ATOM 836 N N . ASP A 1 111 ? 18.900 -19.660 32.763 1.00 13.54 111 ASP A N 1
ATOM 837 C CA . ASP A 1 111 ? 19.599 -20.786 33.384 1.00 14.35 111 ASP A CA 1
ATOM 838 C C . ASP A 1 111 ? 20.601 -21.298 32.349 1.00 19.24 111 ASP A C 1
ATOM 839 O O . ASP A 1 111 ? 20.200 -21.773 31.269 1.00 16.03 111 ASP A O 1
ATOM 844 N N . ARG A 1 112 ? 21.895 -21.154 32.640 1.00 13.10 112 ARG A N 1
ATOM 845 C CA . ARG A 1 112 ? 22.943 -21.687 31.750 1.00 19.36 112 ARG A CA 1
ATOM 846 C C . ARG A 1 112 ? 23.099 -23.214 31.815 1.00 22.08 112 ARG A C 1
ATOM 847 O O . ARG A 1 112 ? 23.704 -23.806 30.897 1.00 20.61 112 ARG A O 1
ATOM 855 N N A THR A 1 113 ? 22.566 -23.865 32.852 0.71 22.37 113 THR A N 1
ATOM 856 N N B THR A 1 113 ? 22.569 -23.872 32.836 0.29 22.38 113 THR A N 1
ATOM 857 C CA A THR A 1 113 ? 22.867 -25.282 33.052 0.71 23.69 113 THR A CA 1
ATOM 858 C CA B THR A 1 113 ? 22.968 -25.266 33.003 0.29 23.80 113 THR A CA 1
ATOM 859 C C A THR A 1 113 ? 22.525 -26.130 31.837 0.71 24.38 113 THR A C 1
ATOM 860 C C B THR A 1 113 ? 22.512 -26.201 31.875 0.29 24.41 113 THR A C 1
ATOM 861 O O A THR A 1 113 ? 23.384 -26.928 31.409 0.71 26.01 113 THR A O 1
ATOM 862 O O B THR A 1 113 ? 23.257 -27.143 31.562 0.29 25.99 113 THR A O 1
ATOM 869 N N . PRO A 1 114 ? 21.343 -26.007 31.231 1.00 23.47 114 PRO A N 1
ATOM 870 C CA . PRO A 1 114 ? 21.001 -26.901 30.124 1.00 24.57 114 PRO A CA 1
ATOM 871 C C . PRO A 1 114 ? 21.980 -26.800 28.981 1.00 26.01 114 PRO A C 1
ATOM 872 O O . PRO A 1 114 ? 22.268 -27.814 28.319 1.00 30.71 114 PRO A O 1
ATOM 876 N N . PHE A 1 115 ? 22.500 -25.596 28.720 1.00 25.70 115 PHE A N 1
ATOM 877 C CA . PHE A 1 115 ? 23.461 -25.424 27.637 1.00 27.43 115 PHE A CA 1
ATOM 878 C C . PHE A 1 115 ? 24.766 -26.134 27.970 1.00 31.93 115 PHE A C 1
ATOM 879 O O . PHE A 1 115 ? 25.274 -26.948 27.179 1.00 30.84 115 PHE A O 1
ATOM 887 N N . GLU A 1 116 ? 25.282 -25.887 29.170 1.00 31.21 116 GLU A N 1
ATOM 888 C CA . GLU A 1 116 ? 26.508 -26.548 29.600 1.00 35.40 116 GLU A CA 1
ATOM 889 C C . GLU A 1 116 ? 26.360 -28.072 29.573 1.00 36.65 116 GLU A C 1
ATOM 890 O O . GLU A 1 116 ? 27.276 -28.786 29.142 1.00 40.71 116 GLU A O 1
ATOM 896 N N . GLN A 1 117 ? 25.203 -28.596 29.999 1.00 37.95 117 GLN A N 1
ATOM 897 C CA . GLN A 1 117 ? 24.972 -30.043 29.962 1.00 39.17 117 GLN A CA 1
ATOM 898 C C . GLN A 1 117 ? 24.961 -30.566 28.531 1.00 49.19 117 GLN A C 1
ATOM 899 O O . GLN A 1 117 ? 25.590 -31.588 28.216 1.00 50.14 117 GLN A O 1
ATOM 905 N N . ALA A 1 118 ? 24.225 -29.892 27.651 1.00 51.94 118 ALA A N 1
ATOM 906 C CA . ALA A 1 118 ? 24.243 -30.284 26.247 1.00 51.88 118 ALA A CA 1
ATOM 907 C C . ALA A 1 118 ? 25.664 -30.229 25.678 1.00 56.46 118 ALA A C 1
ATOM 908 O O . ALA A 1 118 ? 26.070 -31.116 24.917 1.00 57.43 118 ALA A O 1
ATOM 910 N N . ARG A 1 119 ? 26.437 -29.195 26.044 1.00 60.72 119 ARG A N 1
ATOM 911 C CA . ARG A 1 119 ? 27.739 -28.967 25.418 1.00 63.77 119 ARG A CA 1
ATOM 912 C C . ARG A 1 119 ? 28.771 -29.967 25.912 1.00 65.76 119 ARG A C 1
ATOM 913 O O . ARG A 1 119 ? 29.573 -30.487 25.122 1.00 64.33 119 ARG A O 1
ATOM 921 N N . THR A 1 120 ? 28.748 -30.268 27.212 1.00 61.45 120 THR A N 1
ATOM 922 C CA . THR A 1 120 ? 29.593 -31.326 27.751 1.00 64.37 120 THR A CA 1
ATOM 923 C C . THR A 1 120 ? 29.187 -32.701 27.214 1.00 70.47 120 THR A C 1
ATOM 924 O O . THR A 1 120 ? 30.058 -33.520 26.885 1.00 71.47 120 THR A O 1
ATOM 928 N N . ALA A 1 121 ? 27.878 -32.982 27.114 1.00 71.38 121 ALA A N 1
ATOM 929 C CA . ALA A 1 121 ? 27.444 -34.295 26.624 1.00 70.26 121 ALA A CA 1
ATOM 930 C C . ALA A 1 121 ? 27.883 -34.523 25.179 1.00 76.69 121 ALA A C 1
ATOM 931 O O . ALA A 1 121 ? 28.417 -35.594 24.845 1.00 80.16 121 ALA A O 1
ATOM 933 N N . ARG A 1 122 ? 27.666 -33.527 24.302 1.00 67.53 122 ARG A N 1
ATOM 934 C CA . ARG A 1 122 ? 28.128 -33.636 22.913 1.00 67.69 122 ARG A CA 1
ATOM 935 C C . ARG A 1 122 ? 29.637 -33.904 22.844 1.00 80.07 122 ARG A C 1
ATOM 936 O O . ARG A 1 122 ? 30.085 -34.800 22.114 1.00 85.50 122 ARG A O 1
ATOM 938 N N . ASP A 1 123 ? 30.439 -33.152 23.624 1.00 88.50 123 ASP A N 1
ATOM 939 C CA . ASP A 1 123 ? 31.897 -33.144 23.471 1.00 95.89 123 ASP A CA 1
ATOM 940 C C . ASP A 1 123 ? 32.576 -34.379 24.060 1.00 103.86 123 ASP A C 1
ATOM 941 O O . ASP A 1 123 ? 33.673 -34.742 23.614 1.00 104.99 123 ASP A O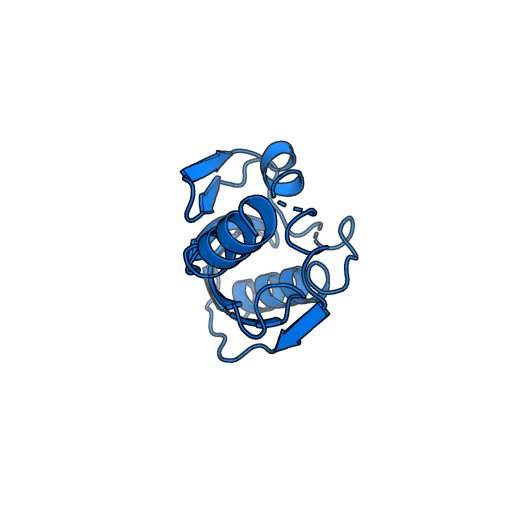 1
ATOM 946 N N . GLU A 1 124 ? 31.965 -35.027 25.055 1.00 102.20 124 GLU A N 1
ATOM 947 C CA . GLU A 1 124 ? 32.458 -36.293 25.592 1.00 110.24 124 GLU A CA 1
ATOM 948 C C . GLU A 1 124 ? 31.753 -37.516 25.002 1.00 112.93 124 GLU A C 1
ATOM 949 O O . GLU A 1 124 ? 32.122 -38.648 25.336 1.00 116.21 124 GLU A O 1
ATOM 955 N N . GLY A 1 125 ? 30.759 -37.322 24.137 1.00 109.30 125 GLY A N 1
ATOM 956 C CA . GLY A 1 125 ? 29.992 -38.422 23.576 1.00 103.18 125 GLY A CA 1
ATOM 957 C C . GLY A 1 125 ? 28.866 -38.844 24.490 1.00 93.50 125 GLY A C 1
ATOM 958 O O . GLY A 1 125 ? 29.077 -39.648 25.382 1.00 88.14 125 GLY A O 1
#

InterPro domains:
  IPR032710 NTF2-like domain superfamily [SSF54427] (8-117)
  IPR037401 SnoaL-like domain [PF12680] (14-105)

Foldseek 3Di:
DCQAQVLVVQLVVCLLVLVVVRVVQADQFAWEQEPVGIAGGPVRVVVCSVVSVQFPDKAKPDKDDDDFKIKTIWTQGDQRGTKDKIWIFGGDPRHTRYIYMDTDCVSVVVSVVVVVVD

Organism: Kribbella flavida (strain DSM 17836 / JCM 10339 / NBRC 14399) (NCBI:txid479435)

Secondary structure (DSSP, 8-state):
--HHHHHHHHHHHHHHTT-TTT---EEEEEEEEETTEEEESHHHHHH--TTGGGEEEEE----EE-SSEEE--EEEESS-S----EEEEEEETTEEEEEEEE---HHHHHHHHHHHH-